Protein AF-A0A0E9Y361-F1 (afdb_monomer)

pLDDT: mean 93.23, std 5.2, range [57.69, 98.44]

Sequence (85 aa):
RSINEWVKHHTDGKIEQLLSEPLSSDARFVLLNAIYFKGLWNTPFHSASTFKASFFNAGTERVEVDMMHGQITAGYARDDETNSD

InterPro domains:
  IPR000215 Serpin family [PTHR11461] (2-76)
  IPR023796 Serpin domain [PF00079] (2-83)
  IPR036186 Serpin superfamily [SSF56574] (2-83)
  IPR042178 Serpin superfamily, domain 1 [G3DSA:3.30.497.10] (2-40)
  IPR042185 Serpin superfamily, domain 2 [G3DSA:2.30.39.10] (41-83)

Nearest PDB structures (foldseek):
  6vw0-assembly1_J  TM=2.794E-01  e=6.868E+00  Mycobacterium tuberculosis

Mean predicted aligned error: 5.72 Å

Solvent-accessible surface area (backbone atoms only — not comparable to full-atom values): 5977 Å² total; per-residue (Å²): 137,54,73,32,59,54,45,14,62,79,30,79,56,74,43,60,65,81,61,93,62,82,79,60,94,82,65,87,78,85,90,86,87,86,88,74,88,88,82,81,61,94,76,71,69,53,72,90,48,44,42,82,39,83,44,54,56,96,76,70,50,77,45,80,40,81,41,77,44,80,90,80,93,71,95,82,72,70,40,80,92,77,74,41,108

Radius of gyration: 20.59 Å; Cα contacts (8 Å, |Δi|>4): 71; chains: 1; bounding box: 44×33×50 Å

Structure (mmCIF, N/CA/C/O backbone):
data_AF-A0A0E9Y361-F1
#
_entry.id   AF-A0A0E9Y361-F1
#
loop_
_atom_site.group_PDB
_atom_site.id
_atom_site.type_symbol
_atom_site.label_atom_id
_atom_site.label_alt_id
_atom_site.label_comp_id
_atom_site.label_asym_id
_atom_site.label_entity_id
_atom_site.label_seq_id
_atom_site.pdbx_PDB_ins_code
_atom_site.Cartn_x
_atom_site.Cartn_y
_atom_site.Cartn_z
_atom_site.occupancy
_atom_site.B_iso_or_equiv
_atom_site.auth_seq_id
_atom_site.auth_comp_id
_atom_site.auth_asym_id
_atom_site.auth_atom_id
_atom_site.pdbx_PDB_model_num
ATOM 1 N N . ARG A 1 1 ? -14.226 -10.908 24.234 1.00 57.69 1 ARG A N 1
ATOM 2 C CA . ARG A 1 1 ? -13.539 -10.816 22.928 1.00 57.69 1 ARG A CA 1
ATOM 3 C C . ARG A 1 1 ? -13.675 -9.376 22.460 1.00 57.69 1 ARG A C 1
ATOM 5 O O . ARG A 1 1 ? -14.807 -8.921 22.338 1.00 57.69 1 ARG A O 1
ATOM 12 N N . SER A 1 2 ? -12.576 -8.629 22.398 1.00 84.06 2 SER A N 1
ATOM 13 C CA . SER A 1 2 ? -12.577 -7.165 22.215 1.00 84.06 2 SER A CA 1
ATOM 14 C C . SER A 1 2 ? -12.668 -6.768 20.731 1.00 84.06 2 SER A C 1
ATOM 16 O O . SER A 1 2 ? -12.381 -7.577 19.850 1.00 84.06 2 SER A O 1
ATOM 18 N N . ILE A 1 3 ? -13.046 -5.517 20.434 1.00 89.62 3 ILE A N 1
ATOM 19 C CA . ILE A 1 3 ? -13.052 -4.970 19.060 1.00 89.62 3 ILE A CA 1
ATOM 20 C C . ILE A 1 3 ? -11.660 -5.081 18.415 1.00 89.62 3 ILE A C 1
ATOM 22 O O . ILE A 1 3 ? -11.548 -5.469 17.256 1.00 89.62 3 ILE A O 1
ATOM 26 N N . ASN A 1 4 ? -10.593 -4.824 19.178 1.00 93.19 4 ASN A N 1
ATOM 27 C CA . ASN A 1 4 ? -9.218 -4.920 18.683 1.00 93.19 4 ASN A CA 1
ATOM 28 C C . ASN A 1 4 ? -8.820 -6.352 18.311 1.00 93.19 4 ASN A C 1
ATOM 30 O O . ASN A 1 4 ? -8.180 -6.547 17.285 1.00 93.19 4 ASN A O 1
ATOM 34 N N . GLU A 1 5 ? -9.242 -7.367 19.074 1.00 92.62 5 GLU A N 1
ATOM 35 C CA . GLU A 1 5 ? -9.003 -8.770 18.702 1.00 92.62 5 GLU A CA 1
ATOM 36 C C . GLU A 1 5 ? -9.682 -9.127 17.374 1.00 92.62 5 GLU A C 1
ATOM 38 O O . GLU A 1 5 ? -9.091 -9.818 16.542 1.00 92.62 5 GLU A O 1
ATOM 43 N N . TRP A 1 6 ? -10.910 -8.641 17.159 1.00 91.38 6 TRP A N 1
ATOM 44 C CA . TRP A 1 6 ? -11.624 -8.847 15.899 1.00 91.38 6 TRP A CA 1
ATOM 45 C C . TRP A 1 6 ? -10.893 -8.173 14.733 1.00 91.38 6 TRP A C 1
ATOM 47 O O . TRP A 1 6 ? -10.654 -8.826 13.717 1.00 91.38 6 TRP A O 1
ATOM 57 N N . VAL A 1 7 ? -10.478 -6.912 14.890 1.00 93.50 7 VAL A N 1
ATOM 58 C CA . VAL A 1 7 ? -9.749 -6.166 13.850 1.00 93.50 7 VAL A CA 1
ATOM 59 C C . VAL A 1 7 ? -8.406 -6.826 13.542 1.00 93.50 7 VAL A C 1
ATOM 61 O O . VAL A 1 7 ? -8.105 -7.074 12.375 1.00 93.50 7 VAL A O 1
ATOM 64 N N . LYS A 1 8 ? -7.631 -7.189 14.570 1.00 95.06 8 LYS A N 1
ATOM 65 C CA . LYS A 1 8 ? -6.339 -7.867 14.413 1.00 95.06 8 LYS A CA 1
ATOM 66 C C . LYS A 1 8 ? -6.486 -9.166 13.629 1.00 95.06 8 LYS A C 1
ATOM 68 O O . LYS A 1 8 ? -5.703 -9.423 12.722 1.00 95.06 8 LYS A O 1
ATOM 73 N N . HIS A 1 9 ? -7.509 -9.963 13.931 1.00 93.19 9 HIS A N 1
ATOM 74 C CA . HIS A 1 9 ? -7.759 -11.209 13.211 1.00 93.19 9 HIS A CA 1
ATOM 75 C C . HIS A 1 9 ? -8.131 -10.979 11.737 1.00 93.19 9 HIS A C 1
ATOM 77 O O . HIS A 1 9 ? -7.568 -11.626 10.859 1.00 93.19 9 HIS A O 1
ATOM 83 N N . HIS A 1 10 ? -9.030 -10.033 11.451 1.00 91.50 10 HIS A N 1
ATOM 84 C CA . HIS A 1 10 ? -9.515 -9.782 10.084 1.00 91.50 10 HIS A CA 1
ATOM 85 C C . HIS A 1 10 ? -8.531 -8.994 9.214 1.00 91.50 10 HIS A C 1
ATOM 87 O O . HIS A 1 10 ? -8.733 -8.873 8.009 1.00 91.50 10 HIS A O 1
ATOM 93 N N . THR A 1 11 ? -7.461 -8.470 9.806 1.00 94.62 11 THR A N 1
ATOM 94 C CA . THR A 1 11 ? -6.406 -7.737 9.098 1.00 94.62 11 THR A CA 1
ATOM 95 C C . THR A 1 11 ? -5.091 -8.505 9.066 1.00 94.62 11 THR A C 1
ATOM 97 O O . THR A 1 11 ? -4.060 -7.899 8.809 1.00 94.62 11 THR A O 1
ATOM 100 N N . ASP A 1 12 ? -5.100 -9.816 9.341 1.00 93.19 12 ASP A N 1
ATOM 101 C CA . ASP A 1 12 ? -3.889 -10.655 9.404 1.00 93.19 12 ASP A CA 1
ATOM 102 C C . ASP A 1 12 ? -2.790 -10.047 10.301 1.00 93.19 12 ASP A C 1
ATOM 104 O O . ASP A 1 12 ? -1.602 -9.975 9.974 1.00 93.19 12 ASP A O 1
ATOM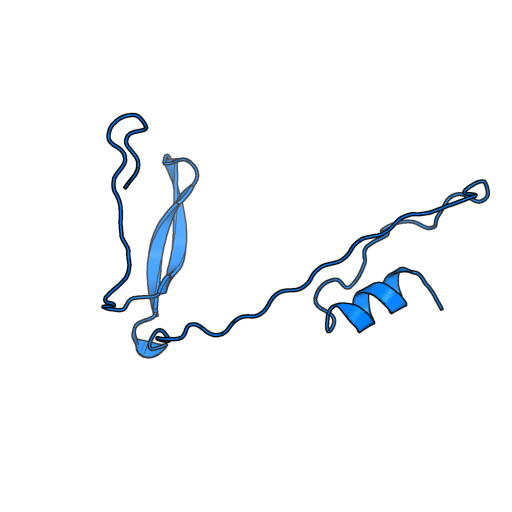 108 N N . GLY A 1 13 ? -3.219 -9.486 11.430 1.00 94.81 13 GLY A N 1
ATOM 109 C CA . GLY A 1 13 ? -2.351 -8.818 12.389 1.00 94.81 13 GLY A CA 1
ATOM 110 C C . GLY A 1 13 ? -1.814 -7.455 11.950 1.00 94.81 13 GLY A C 1
ATOM 111 O O . GLY A 1 13 ? -1.028 -6.878 12.692 1.00 94.81 13 GLY A O 1
ATOM 112 N N . LYS A 1 14 ? -2.197 -6.925 10.782 1.00 95.56 14 LYS A N 1
ATOM 113 C CA . LYS A 1 14 ? -1.668 -5.651 10.258 1.00 95.56 14 LYS A CA 1
ATOM 114 C C . LYS A 1 14 ? -2.263 -4.422 10.930 1.00 95.56 14 LYS A C 1
ATOM 116 O O . LYS A 1 14 ? -1.599 -3.392 10.979 1.00 95.56 14 LYS A O 1
ATOM 121 N N . ILE A 1 15 ? -3.474 -4.535 11.471 1.00 94.38 15 ILE A N 1
ATOM 122 C CA . ILE A 1 15 ? -4.062 -3.529 12.356 1.00 94.38 15 ILE A CA 1
ATOM 123 C C . ILE A 1 15 ? -4.233 -4.178 13.726 1.00 94.38 15 ILE A C 1
ATOM 125 O O . ILE A 1 15 ? -5.223 -4.852 14.000 1.00 94.38 15 ILE A O 1
ATOM 129 N N . GLU A 1 16 ? -3.229 -4.012 14.585 1.00 91.75 16 GLU A N 1
ATOM 130 C CA . GLU A 1 16 ? -3.219 -4.645 15.908 1.00 91.75 16 GLU A CA 1
ATOM 131 C C . GLU A 1 16 ? -4.208 -4.008 16.883 1.00 91.75 16 GLU A C 1
ATOM 133 O O . GLU A 1 16 ? -4.821 -4.704 17.694 1.00 91.75 16 GLU A O 1
ATOM 138 N N . GLN A 1 17 ? -4.373 -2.690 16.790 1.00 90.94 17 GLN A N 1
ATOM 139 C CA . GLN A 1 17 ? -5.210 -1.918 17.691 1.00 90.94 17 GLN A CA 1
ATOM 140 C C . GLN A 1 17 ? -5.908 -0.801 16.917 1.00 90.94 17 GLN A C 1
ATOM 142 O O . GLN A 1 17 ? -5.259 0.107 16.407 1.00 90.94 17 GLN A O 1
ATOM 147 N N . LEU A 1 18 ? -7.237 -0.883 16.831 1.00 90.44 18 LEU A N 1
ATOM 148 C CA . LEU 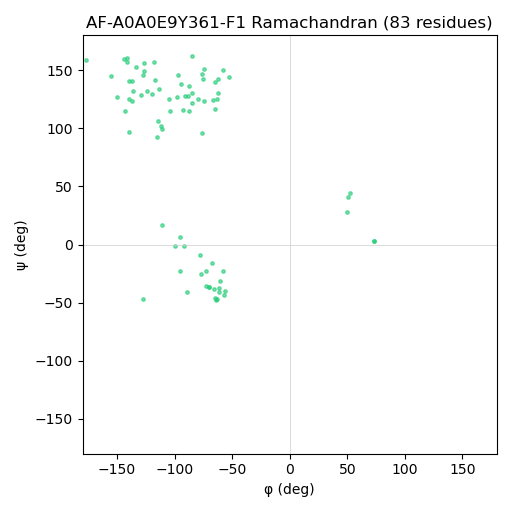A 1 18 ? -8.078 0.168 16.255 1.00 90.44 18 LEU A CA 1
ATOM 149 C C . LEU A 1 18 ? -8.505 1.182 17.323 1.00 90.44 18 LEU A C 1
ATOM 151 O O . LEU A 1 18 ? -8.522 2.381 17.075 1.00 90.44 18 LEU A O 1
ATOM 155 N N . LEU A 1 19 ? -8.852 0.695 18.515 1.00 90.19 19 LEU A N 1
ATOM 156 C CA . LEU A 1 19 ? -9.222 1.512 19.667 1.00 90.19 19 LEU A CA 1
ATOM 157 C C . LEU A 1 19 ? -8.061 1.536 20.661 1.00 90.19 19 LEU A C 1
ATOM 159 O O . LEU A 1 19 ? -7.718 0.495 21.229 1.00 90.19 19 LEU A O 1
ATOM 163 N N . SER A 1 20 ? -7.456 2.706 20.871 1.00 87.94 20 SER A N 1
ATOM 164 C CA . SER A 1 20 ? -6.405 2.915 21.878 1.00 87.94 20 SER A CA 1
ATOM 165 C C . SER A 1 20 ? -6.949 2.845 23.306 1.00 87.94 20 SER A C 1
ATOM 167 O O . SER A 1 20 ? -6.307 2.270 24.178 1.00 87.94 20 SER A O 1
ATOM 169 N N . GLU A 1 21 ? -8.165 3.350 23.506 1.00 88.44 21 GLU A N 1
ATOM 170 C CA . GLU A 1 21 ? -8.869 3.406 24.786 1.00 88.44 21 GLU A CA 1
ATOM 171 C C . GLU A 1 21 ? -10.167 2.580 24.743 1.00 88.44 21 GLU A C 1
ATOM 173 O O . GLU A 1 21 ? -10.724 2.350 23.660 1.00 88.44 21 GLU A O 1
ATOM 178 N N . PRO A 1 22 ? -10.693 2.133 25.898 1.00 86.81 22 PRO A N 1
ATOM 179 C CA . PRO A 1 22 ? -12.011 1.517 25.968 1.00 86.81 22 PRO A CA 1
ATOM 180 C C . PRO A 1 22 ? -13.104 2.457 25.453 1.00 86.81 22 PRO A C 1
ATOM 182 O O . PRO A 1 22 ? -13.030 3.677 25.598 1.00 86.81 22 PRO A O 1
ATOM 185 N N . LEU A 1 23 ? -14.171 1.882 24.897 1.00 88.81 23 LEU A N 1
ATOM 186 C CA . LEU A 1 23 ? -15.368 2.660 24.598 1.00 88.81 23 LEU A CA 1
ATOM 187 C C . LEU A 1 23 ? -15.961 3.219 25.895 1.00 88.81 23 LEU A C 1
ATOM 189 O O . LEU A 1 23 ? -15.980 2.533 26.919 1.00 88.81 23 LEU A O 1
ATOM 193 N N . SER A 1 24 ? -16.481 4.445 25.826 1.00 90.50 24 SER A N 1
ATOM 194 C CA . SER A 1 24 ? -17.251 5.038 26.923 1.00 90.50 24 SER A CA 1
ATOM 195 C C . SER A 1 24 ? -18.388 4.106 27.353 1.00 90.50 24 SER A C 1
ATOM 197 O O . SER A 1 24 ? -19.028 3.473 26.510 1.00 90.50 24 SER A O 1
ATOM 199 N N . SER A 1 25 ? -18.685 4.065 28.655 1.00 91.50 25 SER A N 1
ATOM 200 C CA . SER A 1 25 ? -19.804 3.293 29.213 1.00 91.50 25 SER A CA 1
ATOM 201 C C . SER A 1 25 ? -21.166 3.683 28.630 1.00 91.50 25 SER A C 1
ATOM 203 O O . SER A 1 25 ? -22.090 2.871 28.640 1.00 91.50 25 SER A O 1
ATOM 205 N N . ASP A 1 26 ? -21.282 4.897 28.088 1.00 95.31 26 ASP A N 1
ATOM 206 C CA . ASP A 1 26 ? -22.515 5.412 27.487 1.00 95.31 26 ASP A CA 1
ATOM 207 C C . ASP A 1 26 ? -22.609 5.152 25.973 1.00 95.31 26 ASP A C 1
ATOM 209 O O . ASP A 1 26 ? -23.616 5.494 25.346 1.00 95.31 26 ASP A O 1
ATOM 213 N N . ALA A 1 27 ? -21.588 4.534 25.366 1.00 91.81 27 ALA A N 1
ATOM 214 C CA . ALA A 1 27 ? -21.580 4.216 23.943 1.00 91.81 27 ALA A CA 1
ATOM 215 C C . ALA A 1 27 ? -22.684 3.200 23.606 1.00 91.81 27 ALA A C 1
ATOM 217 O O . ALA A 1 27 ? -22.681 2.060 24.069 1.00 91.81 27 ALA A O 1
ATOM 218 N N . ARG A 1 28 ? -23.644 3.615 22.772 1.00 93.31 28 ARG A N 1
ATOM 219 C CA . ARG A 1 28 ? -24.782 2.773 22.357 1.00 93.31 28 ARG A CA 1
ATOM 220 C C . ARG A 1 28 ? -24.561 2.060 21.028 1.00 93.31 28 ARG A C 1
ATOM 222 O O . ARG A 1 28 ? -25.204 1.048 20.772 1.00 93.31 28 ARG A O 1
ATOM 229 N N . PHE A 1 29 ? -23.674 2.584 20.187 1.00 90.69 29 PHE A N 1
ATOM 230 C CA . PHE A 1 29 ? -23.386 2.041 18.866 1.00 90.69 29 PHE A CA 1
ATOM 231 C C . PHE A 1 29 ? -21.979 2.434 18.410 1.00 90.69 29 PHE A C 1
ATOM 233 O O . PHE A 1 29 ? -21.524 3.542 18.693 1.00 90.69 29 PHE A O 1
ATOM 240 N N . VAL A 1 30 ? -21.314 1.535 17.681 1.00 87.69 30 VAL A N 1
ATOM 241 C CA . VAL A 1 30 ? -20.028 1.785 17.022 1.00 87.69 30 VAL A CA 1
ATOM 242 C C . VAL A 1 30 ? -20.077 1.187 15.623 1.00 87.69 30 VAL A C 1
ATOM 244 O O . VAL A 1 30 ? -20.312 -0.010 15.469 1.00 87.69 30 VAL A O 1
ATOM 247 N N . LEU A 1 31 ? -19.822 2.021 14.614 1.00 91.00 31 LEU A N 1
ATOM 248 C CA . LEU A 1 31 ? -19.537 1.575 13.256 1.00 91.00 31 LEU A CA 1
ATOM 249 C C . LEU A 1 31 ? -18.024 1.574 13.057 1.00 91.00 31 LEU A C 1
ATOM 251 O O . LEU A 1 31 ? -17.370 2.586 13.298 1.00 91.00 31 LEU A O 1
ATOM 255 N N . LEU A 1 32 ? -17.479 0.446 12.612 1.00 88.56 32 LEU A N 1
ATOM 256 C CA . LEU A 1 32 ? -16.050 0.285 12.366 1.00 88.56 32 LEU A CA 1
ATOM 257 C C . LEU A 1 32 ? -15.800 -0.239 10.953 1.00 88.56 32 LEU A C 1
ATOM 259 O O . LEU A 1 32 ? -16.570 -1.045 10.430 1.00 88.56 32 LEU A O 1
ATOM 263 N N . ASN A 1 33 ? -14.699 0.210 10.356 1.00 90.00 33 ASN A N 1
ATOM 264 C CA . ASN A 1 33 ? -14.189 -0.287 9.088 1.00 90.00 33 ASN A CA 1
ATOM 265 C C . ASN A 1 33 ? -12.671 -0.459 9.204 1.00 90.00 33 ASN A C 1
ATOM 267 O O . ASN A 1 33 ? -11.978 0.421 9.708 1.00 90.00 33 ASN A O 1
ATOM 271 N N . ALA A 1 34 ? -12.174 -1.610 8.767 1.00 90.69 34 ALA A N 1
ATOM 272 C CA . ALA A 1 34 ? -10.757 -1.928 8.725 1.00 90.69 34 ALA A CA 1
ATOM 273 C C . ALA A 1 34 ? -10.493 -2.677 7.419 1.00 90.69 34 ALA A C 1
ATOM 275 O O . ALA A 1 34 ? -11.167 -3.667 7.132 1.00 90.69 34 ALA A O 1
ATOM 276 N N . ILE A 1 35 ? -9.545 -2.189 6.620 1.00 91.75 35 ILE A N 1
ATOM 277 C CA . ILE A 1 35 ? -9.238 -2.738 5.298 1.00 91.75 35 ILE A CA 1
ATOM 278 C C . ILE A 1 35 ? -7.736 -2.994 5.219 1.00 91.75 35 ILE A C 1
ATOM 280 O O . ILE A 1 35 ? -6.932 -2.106 5.492 1.00 91.75 35 ILE A O 1
ATOM 284 N N . TYR A 1 36 ? -7.370 -4.213 4.826 1.00 92.19 36 TYR A N 1
ATOM 285 C CA . TYR A 1 36 ? -6.000 -4.602 4.517 1.00 92.19 36 TYR A CA 1
ATOM 286 C C . TYR A 1 36 ? -5.922 -5.075 3.066 1.00 92.19 36 TYR A C 1
ATOM 288 O O . TYR A 1 36 ? -6.712 -5.918 2.642 1.00 92.19 36 TYR A O 1
ATOM 296 N N . PHE A 1 37 ? -4.963 -4.542 2.311 1.00 93.56 37 PHE A N 1
ATOM 297 C CA . PHE A 1 37 ? -4.725 -4.924 0.925 1.00 93.56 37 PHE A CA 1
ATOM 298 C C . PHE A 1 37 ? -3.281 -5.385 0.729 1.00 93.56 37 PHE A C 1
ATOM 300 O O . PHE A 1 37 ? -2.332 -4.711 1.131 1.00 93.56 37 PHE A O 1
ATOM 307 N N . LYS A 1 38 ? -3.127 -6.535 0.067 1.00 93.75 38 LYS A N 1
ATOM 308 C CA . LYS A 1 38 ? -1.846 -7.068 -0.398 1.00 93.75 38 LYS A CA 1
ATOM 309 C C . LYS A 1 38 ? -2.040 -7.678 -1.781 1.00 93.75 38 LYS A C 1
ATOM 311 O O . LYS A 1 38 ? -2.477 -8.817 -1.908 1.00 93.75 38 LYS A O 1
ATOM 316 N N . GLY A 1 39 ? -1.724 -6.901 -2.808 1.00 95.38 39 GLY A N 1
ATOM 317 C CA . GLY A 1 39 ? -1.707 -7.355 -4.193 1.00 95.38 39 GLY A CA 1
ATOM 318 C C . GLY A 1 39 ? -0.300 -7.741 -4.633 1.00 95.38 39 GLY A C 1
ATOM 319 O O . GLY A 1 39 ? 0.680 -7.127 -4.213 1.00 95.38 39 GLY A O 1
ATOM 320 N N . LEU A 1 40 ? -0.204 -8.750 -5.495 1.00 97.31 40 LEU A N 1
ATOM 321 C CA . LEU A 1 40 ? 1.008 -8.995 -6.267 1.00 97.31 40 LEU A CA 1
ATOM 322 C C . LEU A 1 40 ? 0.940 -8.174 -7.553 1.00 97.31 40 LEU A C 1
ATOM 324 O O . LEU A 1 40 ? -0.097 -8.146 -8.217 1.00 97.31 40 LEU A O 1
ATOM 328 N N . TRP A 1 41 ? 2.048 -7.533 -7.918 1.00 94.50 41 TRP A N 1
ATOM 329 C CA . TRP A 1 41 ? 2.192 -6.974 -9.257 1.00 94.50 41 TRP A CA 1
ATOM 330 C C . TRP A 1 41 ? 2.195 -8.105 -10.284 1.00 94.50 41 TRP A C 1
ATOM 332 O O . TRP A 1 41 ? 2.833 -9.134 -10.066 1.00 94.50 41 TRP A O 1
ATOM 342 N N . ASN A 1 42 ? 1.524 -7.899 -11.419 1.00 94.00 42 ASN A N 1
ATOM 343 C CA . ASN A 1 42 ? 1.573 -8.850 -12.531 1.00 94.00 42 ASN A CA 1
ATOM 344 C C . ASN A 1 42 ? 3.008 -9.014 -13.065 1.00 94.00 42 ASN A C 1
ATOM 346 O O . ASN A 1 42 ? 3.432 -10.120 -13.383 1.00 94.00 42 ASN A O 1
ATOM 350 N N . THR A 1 43 ? 3.763 -7.912 -13.097 1.00 94.81 43 THR A N 1
ATOM 351 C CA . THR A 1 43 ? 5.200 -7.907 -13.377 1.00 94.81 43 THR A CA 1
ATOM 352 C C . THR A 1 43 ? 5.943 -7.498 -12.101 1.00 94.81 43 THR A C 1
ATOM 354 O O . THR A 1 43 ? 5.931 -6.315 -11.757 1.00 94.81 43 THR A O 1
ATOM 357 N N . PRO A 1 44 ? 6.536 -8.444 -11.349 1.00 95.50 44 PRO A N 1
ATOM 358 C CA . PRO A 1 44 ? 7.224 -8.138 -10.100 1.00 95.50 44 PRO A CA 1
ATOM 359 C C . PRO A 1 44 ? 8.576 -7.455 -10.343 1.00 95.50 44 PRO A C 1
ATOM 361 O O . PRO A 1 44 ? 9.252 -7.712 -11.336 1.00 95.50 44 PRO A O 1
ATOM 364 N N . PHE A 1 45 ? 9.004 -6.632 -9.386 1.00 96.81 45 PHE A N 1
ATOM 365 C CA . PHE A 1 45 ? 10.360 -6.087 -9.355 1.00 96.81 45 PHE A CA 1
ATOM 366 C C . PHE A 1 45 ? 11.358 -7.154 -8.892 1.00 96.81 45 PHE A C 1
ATOM 368 O O . PHE A 1 45 ? 11.073 -7.937 -7.982 1.00 96.81 45 PHE A O 1
ATOM 375 N N . HIS A 1 46 ? 12.554 -7.164 -9.482 1.00 97.25 46 HIS A N 1
ATOM 376 C CA . HIS A 1 46 ? 13.646 -8.004 -8.998 1.00 97.25 46 HIS A CA 1
ATOM 377 C C . HIS A 1 46 ? 14.226 -7.401 -7.716 1.00 97.25 46 HIS A C 1
ATOM 379 O O . HIS A 1 46 ? 14.690 -6.266 -7.721 1.00 97.25 46 HIS A O 1
ATOM 385 N N . SER A 1 47 ? 14.253 -8.163 -6.620 1.00 96.94 47 SER A N 1
ATOM 386 C CA . SER A 1 47 ? 14.748 -7.671 -5.322 1.00 96.94 47 SER A CA 1
ATOM 387 C C . SER A 1 47 ? 16.215 -7.231 -5.356 1.00 96.94 47 SER A C 1
ATOM 389 O O . SER A 1 47 ? 16.588 -6.296 -4.659 1.00 96.94 47 SER A O 1
ATOM 391 N N . ALA A 1 48 ? 17.038 -7.863 -6.199 1.00 98.00 48 ALA A N 1
ATOM 392 C CA . ALA A 1 48 ? 18.432 -7.473 -6.421 1.00 98.00 48 ALA A CA 1
ATOM 393 C C . ALA A 1 48 ? 18.579 -6.108 -7.120 1.00 98.00 48 ALA A C 1
ATOM 395 O O . ALA A 1 48 ? 19.660 -5.528 -7.115 1.00 98.00 48 ALA A O 1
ATOM 396 N N . SER A 1 49 ? 17.501 -5.600 -7.721 1.00 97.94 49 SER A N 1
ATOM 397 C CA . SER A 1 49 ? 17.432 -4.276 -8.341 1.00 97.94 49 SER A CA 1
ATOM 398 C C . SER A 1 49 ? 16.853 -3.216 -7.398 1.00 97.94 49 SER A C 1
ATOM 400 O O . SER A 1 49 ? 16.629 -2.090 -7.829 1.00 97.94 49 SER A O 1
ATOM 402 N N . THR A 1 50 ? 16.617 -3.549 -6.126 1.00 98.44 50 THR A N 1
ATOM 403 C CA . THR A 1 50 ? 16.261 -2.577 -5.089 1.00 98.44 50 THR A CA 1
ATOM 404 C C . THR A 1 50 ? 17.527 -2.026 -4.442 1.00 98.44 50 THR A C 1
ATOM 406 O O . THR A 1 50 ? 18.375 -2.791 -3.982 1.00 98.44 50 THR A O 1
ATOM 409 N N . PHE A 1 51 ? 17.657 -0.702 -4.379 1.00 98.31 51 PHE A N 1
ATOM 410 C CA . PHE A 1 51 ? 18.832 -0.039 -3.808 1.00 98.31 51 PHE A CA 1
ATOM 411 C C . PHE A 1 51 ? 18.456 1.239 -3.056 1.00 98.31 51 PHE A C 1
ATOM 413 O O . PHE A 1 51 ? 17.386 1.810 -3.267 1.00 98.31 51 PHE A O 1
ATOM 420 N N . LYS A 1 52 ? 19.347 1.694 -2.168 1.00 98.44 52 LYS A N 1
ATOM 421 C CA . LYS A 1 52 ? 19.169 2.962 -1.458 1.00 98.44 52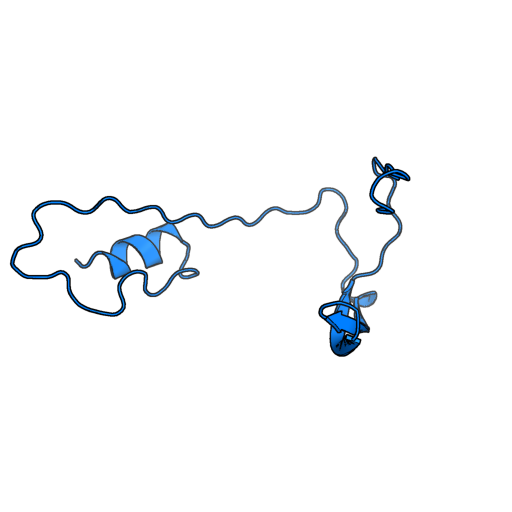 LYS A CA 1
ATOM 422 C C . LYS A 1 52 ? 19.259 4.134 -2.430 1.00 98.44 52 LYS A C 1
ATOM 424 O O . LYS A 1 52 ? 20.245 4.263 -3.155 1.00 98.44 52 LYS A O 1
ATOM 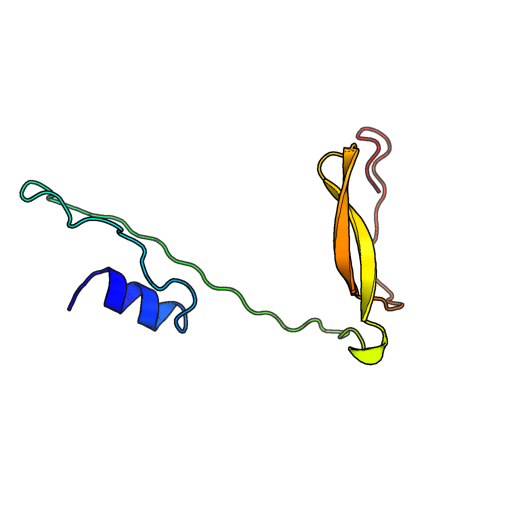429 N N . ALA A 1 53 ? 18.221 4.960 -2.454 1.00 97.94 53 ALA A N 1
ATOM 430 C CA . ALA A 1 53 ? 18.169 6.169 -3.257 1.00 97.94 53 ALA A CA 1
ATOM 431 C C . ALA A 1 53 ? 17.473 7.293 -2.494 1.00 97.94 53 ALA A C 1
ATOM 433 O O . ALA A 1 53 ? 16.711 7.073 -1.551 1.00 97.94 53 ALA A O 1
ATOM 434 N N . SER A 1 54 ? 17.716 8.513 -2.950 1.00 97.94 54 SER A N 1
ATOM 435 C CA . SER A 1 54 ? 17.185 9.703 -2.308 1.00 97.94 54 SER A CA 1
ATOM 436 C C . SER A 1 54 ? 15.777 10.022 -2.789 1.00 97.94 54 SER A C 1
ATOM 438 O O . SER A 1 54 ? 15.522 10.098 -3.990 1.00 97.94 54 SER A O 1
ATOM 440 N N . PHE A 1 55 ? 14.885 10.253 -1.835 1.00 97.81 55 PHE A N 1
ATOM 441 C CA . PHE A 1 55 ? 13.523 10.726 -2.035 1.00 97.81 55 PHE A CA 1
ATOM 442 C C . PHE A 1 55 ? 13.365 12.091 -1.360 1.00 97.81 55 PHE A C 1
ATOM 44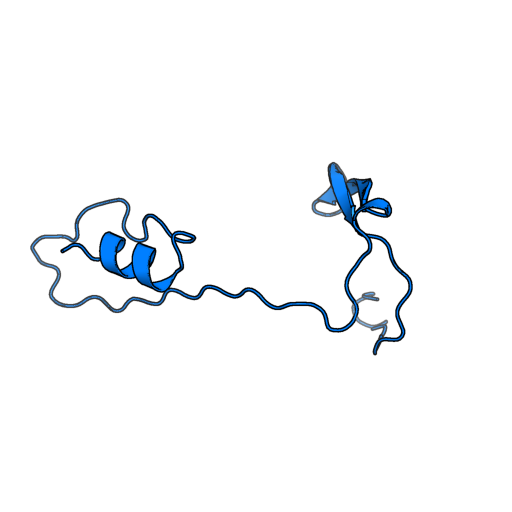4 O O . PHE A 1 55 ? 13.933 12.322 -0.294 1.00 97.81 55 PHE A O 1
ATOM 451 N N . PHE A 1 56 ? 12.620 13.004 -1.983 1.00 97.00 56 PHE A N 1
ATOM 452 C CA . PHE A 1 56 ? 12.440 14.368 -1.486 1.00 97.00 56 PH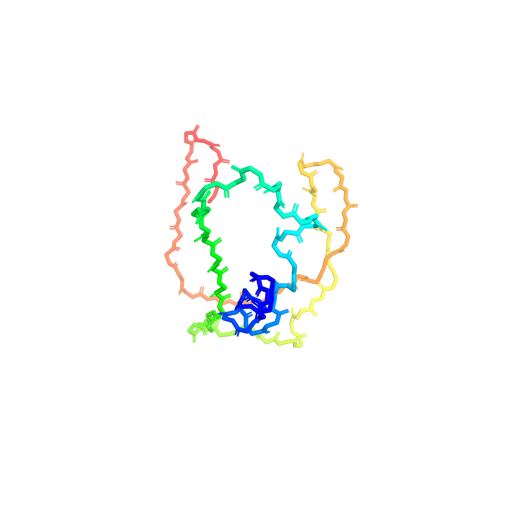E A CA 1
ATOM 453 C C . PHE A 1 56 ? 11.000 14.569 -1.002 1.00 97.00 56 PHE A C 1
ATOM 455 O O . PHE A 1 56 ? 10.095 14.814 -1.803 1.00 97.00 56 PHE A O 1
ATOM 462 N N . ASN A 1 57 ? 10.782 14.490 0.313 1.00 94.19 57 ASN A N 1
ATOM 463 C CA . ASN A 1 57 ? 9.485 14.759 0.934 1.00 94.19 57 ASN A CA 1
ATOM 464 C C . ASN A 1 57 ? 9.098 16.221 0.690 1.00 94.19 57 ASN A C 1
ATOM 466 O O . ASN A 1 57 ? 9.873 17.138 0.982 1.00 94.19 57 ASN A O 1
ATOM 470 N N . ALA A 1 58 ? 7.910 16.434 0.118 1.00 92.69 58 ALA A N 1
ATOM 471 C CA . ALA A 1 58 ? 7.431 17.756 -0.295 1.00 92.69 58 ALA A CA 1
ATOM 472 C C . ALA A 1 58 ? 8.459 18.546 -1.143 1.00 92.69 58 ALA A C 1
ATOM 474 O O . ALA A 1 58 ? 8.501 19.774 -1.095 1.00 92.69 58 ALA A O 1
ATOM 475 N N . GLY A 1 59 ? 9.335 17.842 -1.875 1.00 91.88 59 GLY A N 1
ATOM 476 C CA . GLY A 1 59 ? 10.376 18.434 -2.719 1.00 91.88 59 GLY A CA 1
ATOM 477 C C . GLY A 1 59 ? 11.568 19.055 -1.980 1.00 91.88 59 GLY A C 1
ATOM 478 O O . GLY A 1 59 ? 12.442 19.613 -2.638 1.00 91.88 59 GLY A O 1
ATOM 479 N N . THR A 1 60 ? 11.640 18.977 -0.647 1.00 93.94 60 THR A N 1
ATOM 480 C CA . THR A 1 60 ? 12.652 19.717 0.134 1.00 93.94 60 THR A CA 1
ATOM 481 C C . THR A 1 60 ? 13.451 18.840 1.088 1.00 93.94 60 THR A C 1
ATOM 483 O O . THR A 1 60 ? 14.679 18.924 1.118 1.00 93.94 60 THR A O 1
ATOM 486 N N . GLU A 1 61 ? 12.792 17.973 1.851 1.00 96.38 61 GLU A N 1
ATOM 487 C CA . GLU A 1 61 ? 13.471 17.123 2.824 1.00 96.38 61 GLU A CA 1
ATOM 488 C C . GLU A 1 61 ? 13.944 15.831 2.153 1.00 96.38 61 GLU A C 1
ATOM 490 O O . GLU A 1 61 ? 13.145 15.003 1.716 1.00 96.38 61 GLU A O 1
ATOM 495 N N . ARG A 1 62 ? 15.265 15.656 2.080 1.00 97.19 62 ARG A N 1
ATOM 496 C CA . ARG A 1 62 ? 15.884 14.449 1.532 1.00 97.19 62 ARG A CA 1
ATOM 497 C C . ARG A 1 62 ? 15.882 13.324 2.565 1.00 97.19 62 ARG A C 1
ATOM 499 O O . ARG A 1 62 ? 16.484 13.461 3.627 1.00 97.19 62 ARG A O 1
ATOM 506 N N . VAL A 1 63 ? 15.323 12.182 2.187 1.00 97.75 63 VAL A N 1
ATOM 507 C CA . VAL A 1 63 ? 15.379 10.922 2.938 1.00 97.75 63 VAL A CA 1
ATOM 508 C C . VAL A 1 63 ? 15.896 9.794 2.046 1.00 97.75 63 VAL A C 1
ATOM 510 O O . VAL A 1 63 ? 15.704 9.810 0.833 1.00 97.75 63 VAL A O 1
ATOM 513 N N . GLU A 1 64 ? 16.579 8.815 2.632 1.00 98.19 64 GLU A N 1
ATOM 514 C CA . GLU A 1 64 ? 17.033 7.617 1.915 1.00 98.19 64 GLU A CA 1
ATOM 515 C C . GLU A 1 64 ? 15.977 6.513 2.017 1.00 98.19 64 GLU A C 1
ATOM 517 O O . GLU A 1 64 ? 15.557 6.145 3.117 1.00 98.19 64 GLU A O 1
ATOM 522 N N . VAL A 1 65 ? 15.575 5.957 0.873 1.00 98.12 65 VAL A N 1
ATOM 523 C CA . VAL A 1 65 ? 14.562 4.895 0.769 1.00 98.12 65 VAL A CA 1
ATOM 524 C C . VAL A 1 65 ? 15.093 3.702 -0.020 1.00 98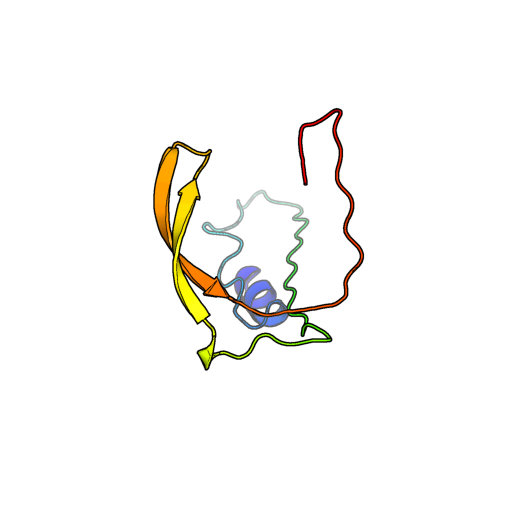.12 65 VAL A C 1
ATOM 526 O O . VAL A 1 65 ? 16.006 3.843 -0.829 1.00 98.12 65 VAL A O 1
ATOM 529 N N . ASP A 1 66 ? 14.517 2.520 0.200 1.00 98.44 66 ASP A N 1
ATOM 530 C CA . ASP A 1 66 ? 14.740 1.360 -0.670 1.00 98.44 66 ASP A CA 1
ATOM 531 C C . ASP A 1 66 ? 13.928 1.531 -1.961 1.00 98.44 66 ASP A C 1
ATOM 533 O O . ASP A 1 66 ? 12.731 1.242 -2.004 1.00 98.44 66 ASP A O 1
ATOM 537 N N . MET A 1 67 ? 14.571 2.043 -3.009 1.00 98.38 67 MET A N 1
ATOM 538 C CA . MET A 1 67 ? 13.947 2.309 -4.301 1.00 98.38 67 MET A CA 1
ATOM 539 C C . MET A 1 67 ? 13.946 1.043 -5.159 1.00 98.38 67 MET A C 1
ATOM 541 O O . MET A 1 67 ? 15.002 0.482 -5.449 1.00 98.38 67 MET A O 1
ATOM 545 N N . MET A 1 68 ? 12.761 0.598 -5.579 1.00 98.00 68 MET A N 1
ATOM 546 C CA . MET A 1 68 ? 12.619 -0.498 -6.541 1.00 98.00 68 MET A CA 1
ATOM 547 C C . MET A 1 68 ? 12.942 -0.011 -7.958 1.00 98.00 68 MET A C 1
ATOM 549 O O . MET A 1 68 ? 12.627 1.123 -8.316 1.00 98.00 68 MET A O 1
ATOM 553 N N . HIS A 1 69 ? 13.511 -0.882 -8.790 1.00 97.38 69 HIS A N 1
ATOM 554 C CA . HIS A 1 69 ? 13.816 -0.569 -10.185 1.00 97.38 69 HIS A CA 1
ATOM 555 C C . HIS A 1 69 ? 13.441 -1.725 -11.117 1.00 97.38 69 HIS A C 1
ATOM 557 O O . HIS A 1 69 ? 13.633 -2.898 -10.791 1.00 97.38 69 HIS A O 1
ATOM 563 N N . GLY A 1 70 ? 12.905 -1.391 -12.290 1.00 95.06 70 GLY A N 1
ATOM 564 C CA . GLY A 1 70 ? 12.531 -2.345 -13.328 1.00 95.06 70 GLY A CA 1
ATOM 565 C C . GLY A 1 70 ? 12.013 -1.633 -14.575 1.00 95.06 70 GLY A C 1
ATOM 566 O O . GLY A 1 70 ? 11.583 -0.484 -14.507 1.00 95.06 70 GLY A O 1
ATOM 567 N N . GLN A 1 71 ? 12.052 -2.319 -15.716 1.00 94.69 71 GLN A N 1
ATOM 568 C CA . GLN A 1 71 ? 11.466 -1.836 -16.966 1.00 94.69 71 GLN A CA 1
ATOM 569 C C . GLN A 1 71 ? 10.169 -2.596 -17.235 1.00 94.69 71 GLN A C 1
ATOM 571 O O . GLN A 1 71 ? 10.165 -3.826 -17.269 1.00 94.69 71 GLN A O 1
ATOM 576 N N . ILE A 1 72 ? 9.073 -1.864 -17.424 1.00 92.75 72 ILE A N 1
ATOM 577 C CA . ILE A 1 72 ? 7.751 -2.431 -17.702 1.00 92.75 72 ILE A CA 1
ATOM 578 C C . ILE A 1 72 ? 7.089 -1.684 -18.858 1.00 92.75 72 ILE A C 1
ATOM 580 O O . ILE A 1 72 ? 7.346 -0.504 -19.077 1.00 92.75 72 ILE A O 1
ATOM 584 N N . THR A 1 73 ? 6.207 -2.367 -19.585 1.00 93.81 73 THR A N 1
ATOM 585 C CA . THR A 1 73 ? 5.236 -1.706 -20.466 1.00 93.81 73 THR A CA 1
ATOM 586 C C . THR A 1 73 ? 3.956 -1.496 -19.668 1.00 93.81 73 THR A C 1
ATOM 588 O O . THR A 1 73 ? 3.332 -2.467 -19.244 1.00 93.81 73 THR A O 1
ATOM 591 N N . ALA A 1 74 ? 3.587 -0.241 -19.434 1.00 92.44 74 ALA A N 1
ATOM 592 C CA . ALA A 1 74 ? 2.395 0.140 -18.685 1.00 92.44 74 ALA A CA 1
ATOM 593 C C . ALA A 1 74 ? 1.733 1.360 -19.335 1.00 92.44 74 ALA A C 1
ATOM 595 O O . ALA A 1 74 ? 2.386 2.111 -20.060 1.00 92.44 74 ALA A O 1
ATOM 596 N N . GLY A 1 75 ? 0.436 1.547 -19.078 1.00 94.69 75 GLY A N 1
ATOM 597 C CA . GLY A 1 75 ? -0.228 2.807 -19.399 1.00 94.69 75 GLY A CA 1
ATOM 598 C C . GLY A 1 75 ? 0.416 3.939 -18.599 1.00 94.69 75 GLY A C 1
ATOM 599 O O . GLY A 1 75 ? 0.608 3.805 -17.393 1.00 94.69 75 GLY A O 1
ATOM 600 N N . TYR A 1 76 ? 0.760 5.020 -19.284 1.00 93.19 76 TYR A N 1
A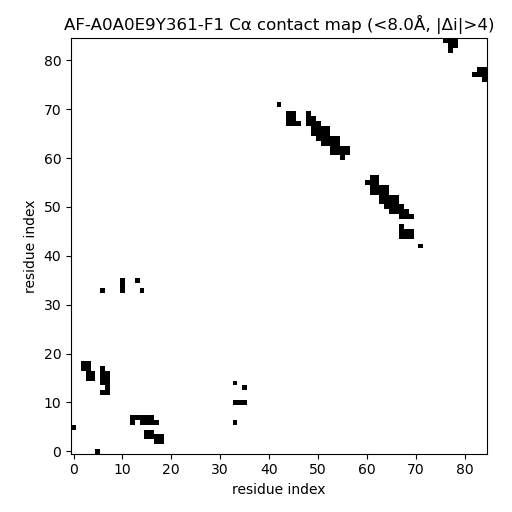TOM 601 C CA . TYR A 1 76 ? 1.392 6.211 -18.730 1.00 93.19 76 TYR A CA 1
ATOM 602 C C . TYR A 1 76 ? 0.748 7.430 -19.394 1.00 93.19 76 TYR A C 1
ATOM 604 O O . TYR A 1 76 ? 0.431 7.373 -20.587 1.00 93.19 76 TYR A O 1
ATOM 612 N N . ALA A 1 77 ? 0.512 8.495 -18.634 1.00 94.88 77 ALA A N 1
ATOM 613 C CA . ALA A 1 77 ? -0.116 9.705 -19.139 1.00 94.88 77 ALA A CA 1
ATOM 614 C C . ALA A 1 77 ? 0.383 10.911 -18.353 1.00 94.88 77 ALA A C 1
ATOM 616 O O . ALA A 1 77 ? 0.230 10.938 -17.142 1.00 94.88 77 ALA A O 1
ATOM 617 N N . ARG A 1 78 ? 0.880 11.907 -19.083 1.00 95.69 78 ARG A N 1
ATOM 618 C CA . ARG A 1 78 ? 1.302 13.197 -18.551 1.00 95.69 78 ARG A CA 1
ATOM 619 C C . ARG A 1 78 ? 0.168 14.210 -18.662 1.00 95.69 78 ARG A C 1
ATOM 621 O O . ARG A 1 78 ? -0.492 14.287 -19.701 1.00 95.69 78 ARG A O 1
ATOM 628 N N . ASP A 1 79 ? -0.009 14.999 -17.615 1.00 95.94 79 ASP A N 1
ATOM 629 C CA . ASP A 1 79 ? -0.944 16.112 -17.532 1.00 95.94 79 ASP A CA 1
ATOM 630 C C . ASP A 1 7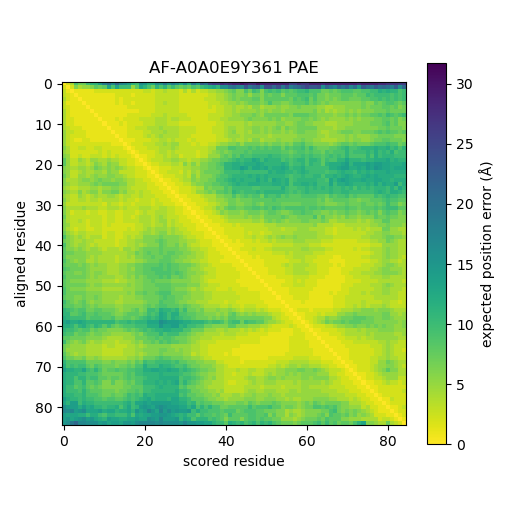9 ? -0.186 17.443 -17.405 1.00 95.94 79 ASP A C 1
ATOM 632 O O . ASP A 1 79 ? 0.361 17.798 -16.357 1.00 95.94 79 ASP A O 1
ATOM 636 N N . ASP A 1 80 ? -0.179 18.201 -18.501 1.00 95.50 80 ASP A N 1
ATOM 637 C CA . ASP A 1 80 ? 0.482 19.502 -18.565 1.00 95.50 80 ASP A CA 1
ATOM 638 C C . ASP A 1 80 ? -0.265 20.596 -17.778 1.00 95.50 80 ASP A C 1
ATOM 640 O O . ASP A 1 80 ? 0.371 21.570 -17.370 1.00 95.50 80 ASP A O 1
ATOM 644 N N . GLU A 1 81 ? -1.575 20.462 -17.518 1.00 95.62 81 GLU A N 1
ATOM 645 C CA . GLU A 1 81 ? -2.335 21.471 -16.758 1.00 95.62 81 GLU A CA 1
ATOM 646 C C . GLU A 1 81 ? -1.924 21.488 -15.283 1.00 95.62 81 GLU A C 1
ATOM 648 O O . GLU A 1 81 ? -1.837 22.551 -14.662 1.00 95.62 81 GLU A O 1
ATOM 653 N N . THR A 1 82 ? -1.634 20.310 -14.726 1.00 92.31 82 THR A N 1
ATOM 654 C CA . THR A 1 82 ? -1.198 20.155 -13.332 1.00 92.31 82 THR A CA 1
ATOM 655 C C . THR A 1 82 ? 0.315 19.990 -13.181 1.00 92.31 82 THR A C 1
ATOM 657 O O . THR A 1 82 ? 0.799 19.921 -12.051 1.00 92.31 82 THR A O 1
ATOM 660 N N . ASN A 1 83 ? 1.067 19.974 -14.291 1.00 88.88 83 ASN A N 1
ATOM 661 C CA . ASN A 1 83 ? 2.501 19.665 -14.329 1.00 88.88 83 ASN A CA 1
ATOM 662 C C . ASN A 1 83 ? 2.816 18.328 -13.628 1.00 88.88 83 ASN A C 1
ATOM 664 O O . ASN A 1 83 ? 3.754 18.234 -12.829 1.00 88.88 83 ASN A O 1
ATOM 668 N N . SER A 1 84 ? 1.995 17.315 -13.912 1.00 87.94 84 SER A N 1
ATOM 669 C CA . SER A 1 84 ? 2.128 15.960 -13.374 1.00 87.94 84 SER A CA 1
ATOM 670 C C . SER A 1 84 ? 2.472 14.994 -14.503 1.00 87.94 84 SER A C 1
ATOM 672 O O . SER A 1 84 ? 1.859 15.035 -15.566 1.00 87.94 84 SER A O 1
ATOM 674 N N . ASP A 1 85 ? 3.460 14.135 -14.271 1.00 81.94 85 ASP A N 1
ATOM 675 C CA . ASP A 1 85 ? 3.805 13.024 -15.164 1.00 81.94 85 ASP A CA 1
ATOM 676 C C . ASP A 1 85 ? 2.901 11.807 -14.950 1.00 81.94 85 ASP A C 1
ATOM 678 O O . ASP A 1 85 ? 2.409 11.595 -13.815 1.00 81.94 85 ASP A O 1
#

Secondary structure (DSSP, 8-state):
--HHHHHHHHTTTSS--S-SSPPPTT------------PPPSSPPPGGG-EEEEEEETTTEEEEEEE-----------BTTTTB-

Foldseek 3Di:
DDPQVVLCVVQVNPRNDPDPDDDDPPDPDDDDDHDHDDDDDPDDFDLVQFDWDWDADVNHDTDTDRDTDDDDDDDDDADPVVRGD

Organism: Amblyomma americanum (NCBI:txid6943)